Protein AF-A0A1M5B4K1-F1 (afdb_monomer_lite)

Secondary structure (DSSP, 8-state):
-HHHHHHHSS-SSHHHHHHHHHHHTT-SSS--HHHHHHHHHHHHHHT-PPP-TTPPPHHHHHHHHHHHHHTT--EEEEE-TTS-S-EEEE--SS---S---TTPEEEETTSSEEEEE-TTSS-EEEEES-HHHHHHHHHHSS-----TT--------

Foldseek 3Di:
DVVVLCVPFPHPDVVLQQLLLCLCVVVDPDHDVVSVVRVVVSCVVVVHDRDDFLFDDVLLVVVLLVLCVVVVAQKKWKDALVRHPIDIDGSPDDDPVDDGHRNIWIAGPVRQWIWGHAGSHPDIDIHHPDPSSVVSSVVSDPDDDDDPPDDDDDPDD

Organism: NCBI:txid1486859

InterPro domains:
  IPR024250 Protein of unknown function DUF2711 [PF10924] (2-155)

Structure (mmCIF, N/CA/C/O backbone):
data_AF-A0A1M5B4K1-F1
#
_entry.id   AF-A0A1M5B4K1-F1
#
loop_
_atom_site.group_PDB
_atom_site.id
_atom_site.type_symbol
_atom_site.label_atom_id
_atom_site.label_alt_id
_atom_site.label_comp_id
_atom_site.label_asym_id
_atom_site.label_entity_id
_atom_site.label_seq_id
_atom_site.pdbx_PDB_ins_code
_atom_site.Cartn_x
_atom_site.Cartn_y
_atom_site.Cartn_z
_atom_site.occupancy
_atom_site.B_iso_or_equiv
_atom_site.auth_seq_id
_atom_site.auth_comp_id
_atom_site.auth_asym_id
_atom_site.auth_atom_id
_atom_site.pdbx_PDB_model_num
ATOM 1 N N . MET A 1 1 ? -2.745 4.887 -11.052 1.00 73.38 1 MET A N 1
ATOM 2 C CA . MET A 1 1 ? -2.650 3.471 -10.638 1.00 73.38 1 MET A CA 1
ATOM 3 C C . MET A 1 1 ? -1.523 2.777 -11.410 1.00 73.38 1 MET A C 1
ATOM 5 O O . MET A 1 1 ? -1.108 3.298 -12.446 1.00 73.38 1 MET A O 1
ATOM 9 N N . TRP A 1 2 ? -0.986 1.657 -10.915 1.00 81.62 2 TRP A N 1
ATOM 10 C CA . TRP A 1 2 ? 0.082 0.890 -11.575 1.00 81.62 2 TRP A CA 1
ATOM 11 C C . TRP A 1 2 ? -0.351 0.372 -12.946 1.00 81.62 2 TRP A C 1
ATOM 13 O O . TRP A 1 2 ? 0.427 0.437 -13.897 1.00 81.62 2 TRP A O 1
ATOM 23 N N . LYS A 1 3 ? -1.617 -0.023 -13.099 1.00 83.25 3 LYS A N 1
ATOM 24 C CA . LYS A 1 3 ? -2.198 -0.367 -14.404 1.00 83.25 3 LYS A CA 1
ATOM 25 C C . LYS A 1 3 ? -2.062 0.752 -15.438 1.00 83.25 3 LYS A C 1
ATOM 27 O O . LYS A 1 3 ? -1.650 0.490 -16.566 1.00 83.25 3 LYS A O 1
ATOM 32 N N . ASP A 1 4 ? -2.343 1.998 -15.055 1.00 83.62 4 ASP A N 1
ATOM 33 C CA . ASP A 1 4 ? -2.189 3.157 -15.950 1.00 83.62 4 ASP A CA 1
ATOM 34 C C . ASP A 1 4 ? -0.716 3.377 -16.312 1.00 83.62 4 ASP A C 1
ATOM 36 O O . ASP A 1 4 ? -0.378 3.791 -17.424 1.00 83.62 4 ASP A O 1
ATOM 40 N N . PHE A 1 5 ? 0.183 3.108 -15.362 1.00 86.00 5 PHE A N 1
ATOM 41 C CA . PHE A 1 5 ? 1.618 3.182 -15.594 1.00 86.00 5 PHE A CA 1
ATOM 42 C C . PHE A 1 5 ? 2.054 2.136 -16.625 1.00 86.00 5 PHE A C 1
ATOM 44 O O . PHE A 1 5 ? 2.720 2.487 -17.595 1.00 86.00 5 PHE A O 1
ATOM 51 N N . VAL A 1 6 ? 1.613 0.880 -16.491 1.00 89.06 6 VAL A N 1
ATOM 52 C CA . VAL A 1 6 ? 1.861 -0.179 -17.486 1.00 89.06 6 VAL A CA 1
ATOM 53 C C . VAL A 1 6 ? 1.328 0.238 -18.861 1.00 89.06 6 VAL A C 1
ATOM 55 O O . VAL A 1 6 ? 2.091 0.260 -19.818 1.00 89.06 6 VAL A O 1
ATOM 58 N N . GLN A 1 7 ? 0.073 0.692 -18.953 1.00 87.94 7 GLN A N 1
ATOM 59 C CA . GLN A 1 7 ? -0.580 1.059 -20.224 1.00 87.94 7 GLN A CA 1
ATOM 60 C C . GLN A 1 7 ? 0.100 2.187 -21.010 1.00 87.94 7 GLN A C 1
ATOM 62 O O . GLN A 1 7 ? -0.112 2.329 -22.211 1.00 87.94 7 GLN A O 1
ATOM 67 N N . THR A 1 8 ? 0.884 3.019 -20.336 1.00 86.06 8 THR A N 1
ATOM 68 C CA . THR A 1 8 ? 1.522 4.209 -20.924 1.00 86.06 8 THR A CA 1
ATOM 69 C C . THR A 1 8 ? 3.044 4.120 -20.944 1.00 86.06 8 THR A C 1
ATOM 71 O O . THR A 1 8 ? 3.721 5.049 -21.387 1.00 86.06 8 THR A O 1
ATOM 74 N N . SER A 1 9 ? 3.590 3.022 -20.432 1.00 88.50 9 SER A N 1
ATOM 75 C CA . SER A 1 9 ? 5.013 2.725 -20.445 1.00 88.50 9 SER A CA 1
ATOM 76 C C . SER A 1 9 ? 5.293 1.631 -21.476 1.00 88.50 9 SER A C 1
ATOM 78 O O . SER A 1 9 ? 4.463 1.318 -22.327 1.00 88.50 9 SER A O 1
ATOM 80 N N . LYS A 1 10 ? 6.507 1.081 -21.444 1.00 92.88 10 LYS A N 1
ATOM 81 C CA . LYS A 1 10 ? 6.906 -0.027 -22.318 1.00 92.88 10 LYS A CA 1
ATOM 82 C C . LYS A 1 10 ? 6.708 -1.404 -21.680 1.00 92.88 10 LYS A C 1
ATOM 84 O O . LYS A 1 10 ? 7.004 -2.396 -22.334 1.00 92.88 10 LYS A O 1
ATOM 89 N N . PHE A 1 11 ? 6.240 -1.459 -20.433 1.00 93.31 11 PHE A N 1
ATOM 90 C CA . PHE A 1 11 ? 5.949 -2.715 -19.752 1.00 93.31 11 PHE A CA 1
ATOM 91 C C . PHE A 1 11 ? 4.715 -3.375 -20.371 1.00 93.31 11 PHE A C 1
ATOM 93 O O . PHE A 1 11 ? 3.695 -2.721 -20.575 1.00 93.31 11 PHE A O 1
ATOM 100 N N . GLY A 1 12 ? 4.796 -4.672 -20.657 1.00 91.56 12 GLY A N 1
ATOM 101 C CA . GLY A 1 12 ? 3.680 -5.441 -21.204 1.00 91.56 12 GLY A CA 1
ATOM 102 C C . GLY A 1 12 ? 2.649 -5.844 -20.148 1.00 91.56 12 GLY A C 1
ATOM 103 O O . GLY A 1 12 ? 1.482 -6.057 -20.470 1.00 91.56 12 GLY A O 1
ATOM 104 N N . ASN A 1 13 ? 3.063 -5.962 -18.884 1.00 90.19 13 ASN A N 1
ATOM 105 C CA . ASN A 1 13 ? 2.210 -6.373 -17.769 1.00 90.19 13 ASN A CA 1
ATOM 106 C C . ASN A 1 13 ? 2.804 -5.940 -16.411 1.00 90.19 13 ASN A C 1
ATOM 108 O O . ASN A 1 13 ? 3.919 -5.423 -16.334 1.00 90.19 13 ASN A O 1
ATOM 112 N N . LEU A 1 14 ? 2.048 -6.169 -15.332 1.00 86.19 14 LEU A N 1
ATOM 113 C CA . LEU A 1 14 ? 2.465 -5.840 -13.964 1.00 86.19 14 LEU A CA 1
ATOM 114 C C . LEU A 1 14 ? 3.680 -6.651 -13.486 1.00 86.19 14 LEU A C 1
ATOM 116 O O . LEU A 1 14 ? 4.468 -6.129 -12.707 1.00 86.19 14 LEU A O 1
ATOM 120 N N . ALA A 1 15 ? 3.873 -7.886 -13.961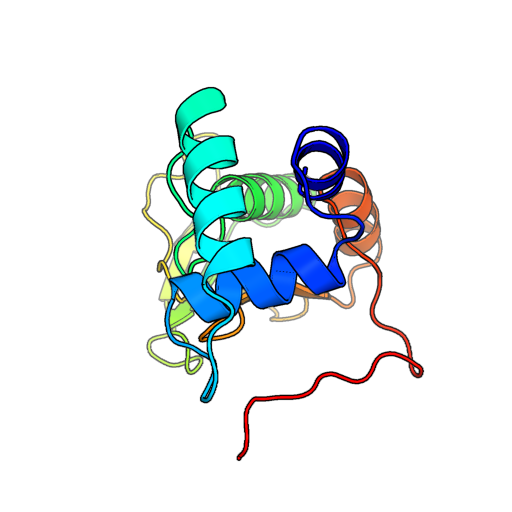 1.00 86.81 15 ALA A N 1
ATOM 121 C CA . ALA A 1 15 ? 5.021 -8.701 -13.562 1.00 86.81 15 ALA A CA 1
ATOM 122 C C . ALA A 1 15 ? 6.338 -8.146 -14.130 1.00 86.81 15 ALA A C 1
ATOM 124 O O . ALA A 1 15 ? 7.353 -8.118 -13.442 1.00 86.81 15 ALA A O 1
ATOM 125 N N . GLU A 1 16 ? 6.334 -7.639 -15.364 1.00 91.50 16 GLU A N 1
ATOM 126 C CA . GLU A 1 16 ? 7.507 -6.956 -15.922 1.00 91.50 16 GLU A CA 1
ATOM 127 C C . GLU A 1 16 ? 7.816 -5.649 -15.184 1.00 91.50 16 GLU A C 1
ATOM 129 O O . GLU A 1 16 ? 8.984 -5.338 -14.940 1.00 91.50 16 GLU A O 1
ATOM 134 N N . LEU A 1 17 ? 6.775 -4.899 -14.805 1.00 89.88 17 LEU A N 1
ATOM 135 C CA . LEU A 1 17 ? 6.922 -3.700 -13.986 1.00 89.88 17 LEU A CA 1
ATOM 136 C C . LEU A 1 17 ? 7.520 -4.031 -12.609 1.00 89.88 17 LEU A C 1
ATOM 138 O O . LEU A 1 17 ? 8.448 -3.342 -12.193 1.00 89.88 17 LEU A O 1
ATOM 142 N N . ASP A 1 18 ? 7.056 -5.094 -11.945 1.00 85.94 18 ASP A N 1
ATOM 143 C CA . ASP A 1 18 ? 7.619 -5.581 -10.676 1.00 85.94 18 ASP A CA 1
ATOM 144 C C . ASP A 1 18 ? 9.113 -5.907 -10.811 1.00 85.94 18 ASP A C 1
ATOM 146 O O . ASP A 1 18 ? 9.940 -5.401 -10.051 1.00 85.94 18 ASP A O 1
ATOM 150 N N . VAL A 1 19 ? 9.498 -6.652 -11.855 1.00 88.56 19 VAL A N 1
ATOM 151 C CA . VAL A 1 19 ? 10.915 -6.921 -12.147 1.00 88.56 19 VAL A CA 1
ATOM 152 C C . VAL A 1 19 ? 11.686 -5.616 -12.361 1.00 88.56 19 VAL A C 1
ATOM 154 O O . VAL A 1 19 ? 12.823 -5.500 -11.904 1.00 88.56 19 VAL A O 1
ATOM 157 N N . GLY A 1 20 ? 11.095 -4.625 -13.033 1.00 90.88 20 GLY A N 1
ATOM 158 C CA . GLY A 1 20 ? 11.691 -3.303 -13.225 1.00 90.88 20 GLY A CA 1
ATOM 159 C C . GLY A 1 20 ? 11.920 -2.546 -11.918 1.00 90.88 20 GLY A C 1
ATOM 160 O O . GLY A 1 20 ? 13.022 -2.039 -11.706 1.00 90.88 20 GLY A O 1
ATOM 161 N N . LEU A 1 21 ? 10.920 -2.518 -11.035 1.00 87.69 21 LEU A N 1
ATOM 162 C CA . LEU A 1 21 ? 10.990 -1.898 -9.710 1.00 87.69 21 LEU A CA 1
ATOM 163 C C . LEU A 1 21 ? 12.054 -2.578 -8.839 1.00 87.69 21 LEU A C 1
ATOM 165 O O . LEU A 1 21 ? 12.971 -1.918 -8.355 1.00 87.69 21 LEU A O 1
ATOM 169 N N . ARG A 1 22 ? 12.019 -3.909 -8.724 1.00 85.75 22 ARG A N 1
ATOM 170 C CA . ARG A 1 22 ? 13.001 -4.675 -7.938 1.00 85.75 22 ARG A CA 1
ATOM 171 C C . ARG A 1 22 ? 14.414 -4.579 -8.514 1.00 85.75 22 ARG A C 1
ATOM 173 O O . ARG A 1 22 ? 15.386 -4.538 -7.769 1.00 85.75 22 ARG A O 1
ATOM 180 N N . SER A 1 23 ? 14.552 -4.478 -9.839 1.00 89.81 23 SER A N 1
ATOM 181 C CA . SER A 1 23 ? 15.848 -4.200 -10.477 1.00 89.81 23 SER A CA 1
ATOM 182 C C . SER A 1 23 ? 16.366 -2.802 -10.132 1.00 89.81 23 SER A C 1
ATOM 184 O O . SER A 1 23 ? 17.565 -2.636 -9.926 1.00 89.81 23 SER A O 1
ATOM 186 N N . TYR A 1 24 ? 15.478 -1.806 -10.077 1.00 88.62 24 TYR A N 1
ATOM 187 C CA . TYR A 1 24 ? 15.817 -0.417 -9.769 1.00 88.62 24 TYR A CA 1
ATOM 188 C C . TYR A 1 24 ? 16.298 -0.246 -8.319 1.00 88.62 24 TYR A C 1
ATOM 190 O O . TYR A 1 24 ? 17.303 0.427 -8.098 1.00 88.62 24 TYR A O 1
ATOM 198 N N . PHE A 1 25 ? 15.666 -0.922 -7.353 1.00 84.62 25 PHE A N 1
ATOM 199 C CA . PHE A 1 25 ? 16.095 -0.919 -5.942 1.00 84.62 25 PHE A CA 1
ATOM 200 C C . PHE A 1 25 ? 17.202 -1.924 -5.611 1.00 84.62 25 PHE A C 1
ATOM 202 O O . PHE A 1 25 ? 17.601 -2.026 -4.459 1.00 84.62 25 PHE A O 1
ATOM 209 N N . GLN A 1 26 ? 17.735 -2.637 -6.609 1.00 85.94 26 GLN A N 1
ATOM 210 C CA . GLN A 1 26 ? 18.764 -3.671 -6.425 1.00 85.94 26 GLN A CA 1
ATOM 211 C C . GLN A 1 26 ? 18.298 -4.892 -5.601 1.00 85.94 26 GLN A C 1
ATOM 213 O O . GLN A 1 26 ? 19.126 -5.668 -5.135 1.00 85.94 26 GLN A O 1
ATOM 218 N N . GLY A 1 27 ? 16.987 -5.133 -5.508 1.00 79.44 27 GLY A N 1
ATOM 219 C CA . GLY A 1 27 ? 16.381 -6.295 -4.840 1.00 79.44 27 GLY A CA 1
ATOM 220 C C . GLY A 1 27 ? 16.434 -7.604 -5.649 1.00 79.44 27 GLY A C 1
ATOM 221 O O . GLY A 1 27 ? 15.802 -8.596 -5.284 1.00 79.44 27 GLY A O 1
ATOM 222 N N . LEU A 1 28 ? 17.153 -7.640 -6.781 1.00 84.31 28 LEU A N 1
ATOM 223 C CA . LEU A 1 28 ? 17.353 -8.842 -7.603 1.00 84.31 28 LEU A CA 1
ATOM 224 C C . LEU A 1 28 ? 18.839 -9.165 -7.762 1.00 84.31 28 LEU A C 1
ATOM 226 O O . LEU A 1 28 ? 19.631 -8.306 -8.141 1.00 84.31 28 LEU A O 1
ATOM 230 N N . ARG A 1 29 ? 19.194 -10.452 -7.629 1.00 86.94 29 ARG A N 1
ATOM 231 C CA . ARG A 1 29 ? 20.550 -10.961 -7.925 1.00 86.94 29 ARG A CA 1
ATOM 232 C C . ARG A 1 29 ? 20.987 -10.700 -9.372 1.00 86.94 29 ARG A C 1
ATOM 234 O O . ARG A 1 29 ? 22.175 -10.600 -9.659 1.00 86.94 29 ARG A O 1
ATOM 241 N N . SER A 1 30 ? 20.037 -10.642 -10.303 1.00 91.12 30 SER A N 1
ATOM 242 C CA . SER A 1 30 ? 20.284 -10.396 -11.727 1.00 91.12 30 SER A CA 1
ATOM 243 C C . SER A 1 30 ? 19.327 -9.315 -12.237 1.00 91.12 30 SER A C 1
ATOM 245 O O . SER A 1 30 ? 18.257 -9.639 -12.751 1.00 91.12 30 SER A O 1
ATOM 247 N N . PRO A 1 31 ? 19.671 -8.025 -12.059 1.00 91.94 31 PRO A N 1
ATOM 248 C CA . PRO A 1 31 ? 18.786 -6.919 -12.400 1.00 91.94 31 PRO A CA 1
ATOM 249 C C . PRO A 1 31 ? 18.612 -6.766 -13.915 1.00 91.94 31 PRO A C 1
ATOM 251 O O . PRO A 1 31 ? 19.560 -6.880 -14.698 1.00 91.94 31 PRO A O 1
ATOM 254 N N . ASN A 1 32 ? 17.396 -6.425 -14.336 1.00 94.88 32 ASN A N 1
ATOM 255 C CA . ASN A 1 32 ? 17.063 -6.171 -15.730 1.00 94.88 32 ASN A CA 1
ATOM 256 C C . ASN A 1 32 ? 17.277 -4.689 -16.084 1.00 94.88 32 ASN A C 1
ATOM 258 O O . ASN A 1 32 ? 16.423 -3.830 -15.855 1.00 94.88 32 ASN A O 1
ATOM 262 N N . ARG A 1 33 ? 18.424 -4.385 -16.702 1.00 95.19 33 ARG A N 1
ATOM 263 C CA . ARG A 1 33 ? 18.797 -3.012 -17.096 1.00 95.19 33 ARG A CA 1
ATOM 264 C C . ARG A 1 33 ? 17.845 -2.379 -18.111 1.00 95.19 33 ARG A C 1
ATOM 266 O O . ARG A 1 33 ? 17.671 -1.160 -18.103 1.00 95.19 33 ARG A O 1
ATOM 273 N N . LEU A 1 34 ? 17.223 -3.181 -18.977 1.00 96.00 34 LEU A N 1
ATOM 274 C CA . LEU A 1 34 ? 16.250 -2.675 -19.943 1.00 96.00 34 LEU A CA 1
ATOM 275 C C . LEU A 1 34 ? 15.024 -2.125 -19.211 1.00 96.00 34 LEU A C 1
ATOM 277 O O . LEU A 1 34 ? 14.610 -0.998 -19.488 1.00 96.00 34 LEU A O 1
ATOM 281 N N . PHE A 1 35 ? 14.512 -2.875 -18.235 1.00 95.06 35 PHE A N 1
ATOM 282 C CA . PHE A 1 35 ? 13.353 -2.481 -17.437 1.00 95.06 35 PHE A CA 1
ATOM 283 C C . PHE A 1 35 ? 13.648 -1.271 -16.550 1.00 95.06 35 PHE A C 1
ATOM 285 O O . PHE A 1 35 ? 12.830 -0.356 -16.505 1.00 95.06 35 PHE A O 1
ATOM 292 N N . ILE A 1 36 ? 14.847 -1.183 -15.961 1.00 93.62 36 ILE A N 1
ATOM 293 C CA . ILE A 1 36 ? 15.312 0.033 -15.266 1.00 93.62 36 ILE A CA 1
ATOM 294 C C . ILE A 1 36 ? 15.222 1.255 -16.197 1.00 93.62 36 ILE A C 1
ATOM 296 O O . ILE A 1 36 ? 14.693 2.299 -15.818 1.00 93.62 36 ILE A O 1
ATOM 300 N N . SER A 1 37 ? 15.685 1.129 -17.447 1.00 94.12 37 SER A N 1
ATOM 301 C CA . SER A 1 37 ? 15.641 2.236 -18.416 1.00 94.12 37 SER A CA 1
ATOM 302 C C . SER A 1 37 ? 14.220 2.627 -18.840 1.00 94.12 37 SER A C 1
ATOM 304 O O . SER A 1 37 ? 13.980 3.772 -19.232 1.00 94.12 37 SER A O 1
ATOM 306 N N . TRP A 1 38 ? 13.285 1.673 -18.850 1.00 94.06 38 TRP A N 1
ATOM 307 C CA . TRP A 1 38 ? 11.878 1.931 -19.155 1.00 94.06 38 TRP A CA 1
ATOM 308 C C . TRP A 1 38 ? 11.201 2.639 -17.992 1.00 94.06 38 TRP A C 1
ATOM 310 O O . TRP A 1 38 ? 10.509 3.630 -18.216 1.00 94.06 38 TRP A O 1
ATOM 320 N N . LEU A 1 39 ? 11.470 2.172 -16.772 1.00 91.31 39 LEU A N 1
ATOM 321 C CA . LEU A 1 39 ? 10.986 2.761 -15.535 1.00 91.31 39 LEU A CA 1
ATOM 322 C C . LEU A 1 39 ? 11.438 4.221 -15.408 1.00 91.31 39 LEU A C 1
ATOM 324 O O . LEU A 1 39 ? 10.591 5.104 -15.298 1.00 91.31 39 LEU A O 1
ATOM 328 N N . GLY A 1 40 ? 12.744 4.486 -15.535 1.00 90.75 40 GLY A N 1
ATOM 329 C CA . GLY A 1 40 ? 13.302 5.838 -15.424 1.00 90.75 40 GLY A CA 1
ATOM 330 C C . GLY A 1 40 ? 12.707 6.818 -16.439 1.00 90.75 40 GLY A C 1
ATOM 331 O O . GLY A 1 40 ? 12.275 7.904 -16.067 1.00 90.75 40 GLY A O 1
ATOM 332 N N . ARG A 1 41 ? 12.574 6.406 -17.709 1.00 91.31 41 ARG A N 1
ATOM 333 C CA . ARG A 1 41 ? 11.937 7.236 -18.748 1.00 91.31 41 ARG A CA 1
ATOM 334 C C . ARG A 1 41 ? 10.460 7.495 -18.475 1.00 91.31 41 ARG A C 1
ATOM 336 O O . ARG A 1 41 ? 9.979 8.602 -18.691 1.00 91.31 41 ARG A O 1
ATOM 343 N N . ALA A 1 42 ? 9.722 6.478 -18.034 1.00 90.12 42 ALA A N 1
ATOM 344 C CA . ALA A 1 42 ? 8.309 6.634 -17.716 1.00 90.12 42 ALA A CA 1
ATOM 345 C C . ALA A 1 42 ? 8.102 7.585 -16.524 1.00 90.12 42 ALA A C 1
ATOM 347 O O . ALA A 1 42 ? 7.190 8.410 -16.562 1.00 90.12 42 ALA A O 1
ATOM 3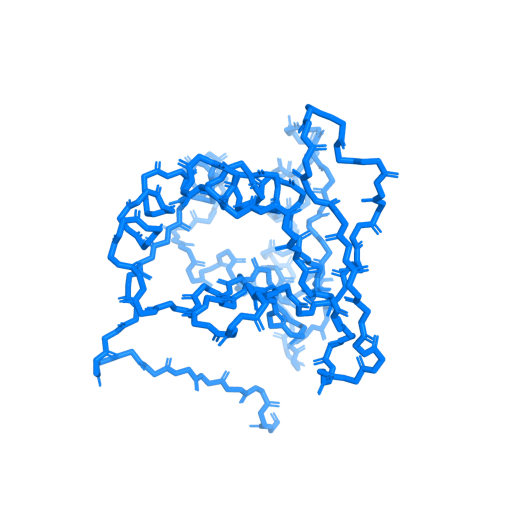48 N N . MET A 1 43 ? 8.972 7.515 -15.512 1.00 88.56 43 MET A N 1
ATOM 349 C CA . MET A 1 43 ? 8.969 8.422 -14.360 1.00 88.56 43 MET A CA 1
ATOM 350 C C . MET A 1 43 ? 9.300 9.863 -14.753 1.00 88.56 43 MET A C 1
ATOM 352 O O . MET A 1 43 ? 8.550 10.773 -14.404 1.00 88.56 43 MET A O 1
ATOM 356 N N . GLU A 1 44 ? 10.355 10.066 -15.547 1.00 89.56 44 GLU A N 1
ATOM 357 C CA . GLU A 1 44 ? 10.766 11.383 -16.045 1.00 89.56 44 GLU A CA 1
ATOM 358 C C . GLU A 1 44 ? 9.656 12.048 -16.871 1.00 89.56 44 GLU A C 1
ATOM 360 O O . GLU A 1 44 ? 9.257 13.179 -16.590 1.00 89.56 44 GLU A O 1
ATOM 365 N N . ASN A 1 45 ? 9.068 11.312 -17.821 1.00 88.88 45 ASN A N 1
ATOM 366 C CA . ASN A 1 45 ? 7.972 11.809 -18.658 1.00 88.88 45 ASN A CA 1
ATOM 367 C C . ASN A 1 45 ? 6.745 12.235 -17.841 1.00 88.88 45 ASN A C 1
ATOM 369 O O . ASN A 1 45 ? 6.027 13.157 -18.222 1.00 88.88 45 ASN A O 1
ATOM 373 N N . ARG A 1 46 ? 6.493 11.550 -16.722 1.00 85.75 46 ARG A N 1
ATOM 374 C CA . ARG A 1 46 ? 5.354 11.802 -15.831 1.00 85.75 46 ARG A CA 1
ATOM 375 C C . ARG A 1 46 ? 5.676 12.788 -14.709 1.00 85.75 46 ARG A C 1
ATOM 377 O O . ARG A 1 46 ? 4.757 13.181 -13.998 1.00 85.75 46 ARG A O 1
ATOM 384 N N . ARG A 1 47 ? 6.944 13.194 -14.559 1.00 86.50 47 ARG A N 1
ATOM 385 C CA . ARG A 1 47 ? 7.446 14.015 -13.444 1.00 86.50 47 ARG A CA 1
ATOM 386 C C . ARG A 1 47 ? 7.073 13.432 -12.078 1.00 86.50 47 ARG A C 1
ATOM 388 O O . ARG A 1 47 ? 6.682 14.161 -11.171 1.00 86.50 47 ARG A O 1
ATOM 395 N N . VAL A 1 48 ? 7.175 12.112 -11.955 1.00 82.94 48 VAL A N 1
ATOM 396 C CA . VAL A 1 48 ? 6.935 11.389 -10.701 1.00 82.94 48 VAL A CA 1
ATOM 397 C C . VAL A 1 48 ? 8.253 10.865 -10.150 1.00 82.94 48 VAL A C 1
ATOM 399 O O . VAL A 1 48 ? 9.119 10.432 -10.911 1.00 82.94 48 VAL A O 1
ATOM 402 N N . ALA A 1 49 ? 8.404 10.909 -8.830 1.00 79.00 49 ALA A N 1
ATOM 403 C CA . ALA A 1 49 ? 9.516 10.253 -8.161 1.00 79.00 49 ALA A CA 1
ATOM 404 C C . ALA A 1 49 ? 9.359 8.723 -8.253 1.00 79.00 49 ALA A C 1
ATOM 406 O O . ALA A 1 49 ? 8.228 8.227 -8.334 1.00 79.00 49 ALA A O 1
ATOM 407 N N . PRO A 1 50 ? 10.466 7.961 -8.242 1.00 71.62 50 PRO A N 1
ATOM 408 C CA . PRO A 1 50 ? 10.390 6.525 -8.020 1.00 71.62 50 PRO A CA 1
ATOM 409 C C . PRO A 1 50 ? 9.724 6.242 -6.668 1.00 71.62 50 PRO A C 1
ATOM 411 O O . PRO A 1 50 ? 9.956 7.005 -5.726 1.00 71.62 50 PRO A O 1
ATOM 414 N N . PRO A 1 51 ? 8.921 5.167 -6.546 1.00 70.00 51 PRO A N 1
ATOM 415 C CA . PRO A 1 51 ? 8.479 4.731 -5.227 1.00 70.00 51 PRO A CA 1
ATOM 416 C C . PRO A 1 51 ? 9.713 4.389 -4.382 1.00 70.00 51 PRO A C 1
ATOM 418 O O . PRO A 1 51 ? 10.790 4.151 -4.924 1.00 70.00 51 PRO A O 1
ATOM 421 N N . PHE A 1 52 ? 9.580 4.362 -3.066 1.00 70.44 52 PHE A N 1
ATOM 422 C CA . PHE A 1 52 ? 10.624 3.834 -2.197 1.00 70.44 52 PHE A CA 1
ATOM 423 C C . PHE A 1 52 ? 10.159 2.475 -1.673 1.00 70.44 52 PHE A C 1
ATOM 425 O O . PHE A 1 52 ? 8.973 2.276 -1.405 1.00 70.44 52 PHE A O 1
ATOM 432 N N . HIS A 1 53 ? 11.059 1.495 -1.640 1.00 70.94 53 HIS A N 1
ATOM 433 C CA . HIS A 1 53 ? 10.702 0.148 -1.208 1.00 70.94 53 HIS A CA 1
ATOM 434 C C . HIS A 1 53 ? 10.460 0.129 0.301 1.00 70.94 53 HIS A C 1
ATOM 436 O O . HIS A 1 53 ? 11.156 0.798 1.060 1.00 70.94 53 HIS A O 1
ATOM 442 N N . GLY A 1 54 ? 9.471 -0.652 0.733 1.00 72.50 54 GLY A N 1
ATOM 443 C CA . GLY A 1 54 ? 9.144 -0.795 2.145 1.00 72.50 54 GLY A CA 1
ATOM 444 C C . GLY A 1 54 ? 8.499 0.437 2.775 1.00 72.50 54 GLY A C 1
ATOM 445 O O . GLY A 1 54 ? 8.322 0.434 3.985 1.00 72.50 54 GLY A O 1
ATOM 446 N N . GLU A 1 55 ? 8.133 1.468 2.011 1.00 78.69 55 GLU A N 1
ATOM 447 C CA . GLU A 1 55 ? 7.369 2.609 2.527 1.00 78.69 55 GLU A CA 1
ATOM 448 C C . GLU A 1 55 ? 5.874 2.426 2.257 1.00 78.69 55 GLU A C 1
ATOM 450 O O . GLU A 1 55 ? 5.471 1.891 1.217 1.00 78.69 55 GLU A O 1
ATOM 455 N N . LEU A 1 56 ? 5.034 2.844 3.206 1.00 79.12 56 LEU A N 1
ATOM 456 C CA . LEU A 1 56 ? 3.599 2.931 2.965 1.00 79.12 56 LEU A CA 1
ATOM 457 C C . LEU A 1 56 ? 3.317 4.167 2.104 1.00 79.12 56 LEU A C 1
ATOM 459 O O . LEU A 1 56 ? 3.715 5.278 2.443 1.00 79.12 56 LEU A O 1
ATOM 463 N N . ASP A 1 57 ? 2.620 3.978 0.985 1.00 78.62 57 ASP A N 1
ATOM 464 C CA . ASP A 1 57 ? 2.284 5.093 0.104 1.00 78.62 57 ASP A CA 1
ATOM 465 C C . ASP A 1 57 ? 1.357 6.098 0.833 1.00 78.62 57 ASP A C 1
ATOM 467 O O . ASP A 1 57 ? 0.321 5.689 1.374 1.00 78.62 57 ASP A O 1
ATOM 471 N N . PRO A 1 58 ? 1.663 7.413 0.830 1.00 79.62 58 PRO A N 1
ATOM 472 C CA . PRO A 1 58 ? 0.866 8.410 1.548 1.00 79.62 58 PRO A CA 1
ATOM 473 C C . PRO A 1 58 ? -0.600 8.505 1.102 1.00 79.62 58 PRO A C 1
ATOM 475 O O . PRO A 1 58 ? -1.450 8.965 1.866 1.00 79.62 58 PRO A O 1
ATOM 478 N N . PHE A 1 59 ? -0.936 8.115 -0.131 1.00 79.94 59 PHE A N 1
ATOM 479 C CA . PHE A 1 59 ? -2.327 8.028 -0.581 1.00 79.94 59 PHE A CA 1
ATOM 480 C C . PHE A 1 59 ? -3.031 6.816 0.033 1.00 79.94 59 PHE A C 1
ATOM 482 O O . PHE A 1 59 ? -4.193 6.943 0.429 1.00 79.94 59 PHE A O 1
ATOM 489 N N . ILE A 1 60 ? -2.331 5.679 0.154 1.00 82.31 60 ILE A N 1
ATOM 490 C CA . ILE A 1 60 ? -2.831 4.485 0.855 1.00 82.31 60 ILE A CA 1
ATOM 491 C C . ILE A 1 60 ? -3.095 4.808 2.321 1.00 82.31 60 ILE A C 1
ATOM 493 O O . ILE A 1 60 ? -4.203 4.595 2.817 1.00 82.31 60 ILE A O 1
ATOM 497 N N . GLU A 1 61 ? -2.106 5.400 2.979 1.00 84.00 61 GLU A N 1
ATOM 498 C CA . GLU A 1 61 ? -2.184 5.853 4.363 1.00 84.00 61 GLU A CA 1
ATOM 499 C C . GLU A 1 61 ? -3.399 6.764 4.603 1.00 84.00 61 GLU A C 1
ATOM 501 O O . GLU A 1 61 ? -4.238 6.489 5.464 1.00 84.00 61 GLU A O 1
ATOM 506 N N . LYS A 1 62 ? -3.546 7.825 3.798 1.00 83.19 62 LYS A N 1
ATOM 507 C CA . LYS A 1 62 ? -4.633 8.800 3.955 1.00 83.19 62 LYS A CA 1
ATOM 508 C C . LYS A 1 62 ? -6.012 8.177 3.797 1.00 83.19 62 LYS A C 1
ATOM 510 O O . LYS A 1 62 ? -6.895 8.456 4.610 1.00 83.19 62 LYS A O 1
ATOM 515 N N . ALA A 1 63 ? -6.229 7.350 2.772 1.00 83.56 63 ALA A N 1
ATOM 516 C CA . ALA A 1 63 ? -7.555 6.760 2.594 1.00 83.56 63 ALA A CA 1
ATOM 517 C C . ALA A 1 63 ? -7.837 5.649 3.614 1.00 83.56 63 ALA A C 1
ATOM 519 O O . ALA A 1 63 ? -8.998 5.449 3.976 1.00 83.56 63 ALA A O 1
ATOM 520 N N . PHE A 1 64 ? -6.806 4.974 4.131 1.00 86.75 64 PHE A N 1
ATOM 521 C CA . PHE A 1 64 ? -6.957 4.069 5.265 1.00 86.75 64 PHE A CA 1
ATOM 522 C C . PHE A 1 64 ? -7.428 4.814 6.515 1.00 86.75 64 PHE A C 1
ATOM 524 O O . PHE A 1 64 ? -8.469 4.465 7.070 1.00 86.75 64 PHE A O 1
ATOM 531 N N . VAL A 1 65 ? -6.740 5.892 6.906 1.00 87.31 65 VAL A N 1
ATOM 532 C CA . VAL A 1 65 ? -7.132 6.710 8.066 1.00 87.31 65 VAL A CA 1
ATOM 533 C C . VAL A 1 65 ? -8.545 7.270 7.892 1.00 87.31 65 VAL A C 1
ATOM 535 O O . VAL A 1 65 ? -9.369 7.122 8.792 1.00 87.31 65 VAL A O 1
ATOM 538 N N . SER A 1 66 ? -8.873 7.817 6.718 1.00 86.50 66 SER A N 1
ATOM 539 C CA . SER A 1 66 ? -10.230 8.300 6.418 1.00 86.50 66 SER A CA 1
ATOM 540 C C . SER A 1 66 ? -11.282 7.188 6.505 1.00 86.50 66 SER A C 1
ATOM 542 O O . SER A 1 66 ? -12.380 7.400 7.016 1.00 86.50 66 SER A O 1
ATOM 544 N N . THR A 1 67 ? -10.953 5.971 6.070 1.00 87.81 67 THR A N 1
ATOM 545 C CA . THR A 1 67 ? -11.852 4.817 6.194 1.00 87.81 67 THR A CA 1
ATOM 546 C C . THR A 1 67 ? -12.107 4.442 7.651 1.00 87.81 67 THR A C 1
ATOM 548 O O . THR A 1 67 ? -13.249 4.150 8.010 1.00 87.81 67 THR A O 1
ATOM 551 N N . LEU A 1 68 ? -11.079 4.492 8.500 1.00 88.81 68 LEU A N 1
ATOM 552 C CA . LEU A 1 68 ? -11.228 4.247 9.932 1.00 88.81 68 LEU A CA 1
ATOM 553 C C . LEU A 1 68 ? -12.071 5.330 10.615 1.00 88.81 68 LEU A C 1
ATOM 555 O O . LEU A 1 68 ? -12.962 4.999 11.397 1.00 88.81 68 LEU A O 1
ATOM 559 N N . GLN A 1 69 ? -11.838 6.601 10.282 1.00 88.56 69 GLN A N 1
ATOM 560 C CA . GLN A 1 69 ? -12.622 7.731 10.791 1.00 88.56 69 GLN A CA 1
ATOM 561 C C . GLN A 1 69 ? -14.110 7.585 10.451 1.00 88.56 69 GLN A C 1
ATOM 563 O O . GLN A 1 69 ? -14.957 7.681 11.338 1.00 88.56 69 GLN A O 1
ATOM 568 N N . ASP A 1 70 ? -14.425 7.272 9.191 1.00 87.50 70 ASP A N 1
ATOM 569 C CA . ASP A 1 70 ? -15.803 7.066 8.726 1.00 87.50 70 ASP A CA 1
ATOM 570 C C . ASP A 1 70 ? -16.477 5.854 9.390 1.00 87.50 70 ASP A C 1
ATOM 572 O O . ASP A 1 70 ? -17.702 5.797 9.488 1.00 87.50 70 ASP A O 1
ATOM 576 N N . SER A 1 71 ? -15.681 4.899 9.878 1.00 87.62 71 SER A N 1
ATOM 577 C CA . SER A 1 71 ? -16.149 3.718 10.618 1.00 87.62 71 SER A CA 1
ATOM 578 C C . SER A 1 71 ? -16.256 3.967 12.132 1.00 87.62 71 SER A C 1
ATOM 580 O O . SER A 1 71 ? -16.569 3.056 12.893 1.00 87.62 71 SER A O 1
ATOM 582 N N . GLY A 1 72 ? -16.020 5.203 12.590 1.00 89.69 72 GLY A N 1
ATOM 583 C CA . GLY A 1 72 ? -16.161 5.611 13.989 1.00 89.69 72 GLY A CA 1
ATOM 584 C C . GLY A 1 72 ? -14.912 5.409 14.851 1.00 89.69 72 GLY A C 1
ATOM 585 O O . GLY A 1 72 ? -14.970 5.630 16.064 1.00 89.69 72 GLY A O 1
ATOM 586 N N . HIS A 1 73 ? -13.773 5.025 14.265 1.00 90.38 73 HIS A N 1
ATOM 587 C CA . HIS A 1 73 ? -12.520 4.940 15.007 1.00 90.38 73 HIS A CA 1
ATOM 588 C C . HIS A 1 73 ? -11.952 6.337 15.273 1.00 90.38 73 HIS A C 1
ATOM 590 O O . HIS A 1 73 ? -11.807 7.170 14.382 1.00 90.38 73 HIS A O 1
ATOM 596 N N . ALA A 1 74 ? -11.601 6.578 16.533 1.00 90.44 74 ALA A N 1
ATOM 597 C CA . ALA A 1 74 ? -11.003 7.826 16.999 1.00 90.44 74 ALA A CA 1
ATOM 598 C C . ALA A 1 74 ? -9.483 7.746 17.182 1.00 90.44 74 ALA A C 1
ATOM 600 O O . ALA A 1 74 ? -8.815 8.774 17.293 1.00 90.44 74 ALA A O 1
ATOM 601 N N . GLU A 1 75 ? -8.957 6.530 17.274 1.00 91.44 75 GLU A N 1
ATOM 602 C CA . GLU A 1 75 ? -7.576 6.244 17.636 1.00 91.44 75 GLU A CA 1
ATOM 603 C C . GLU A 1 75 ? -7.018 5.154 16.721 1.00 91.44 75 GLU A C 1
ATOM 605 O O . GLU A 1 75 ? -7.744 4.255 16.290 1.00 91.44 75 GLU A O 1
ATOM 610 N N . LEU A 1 76 ? -5.715 5.231 16.479 1.00 91.06 76 LEU A N 1
ATOM 611 C CA . L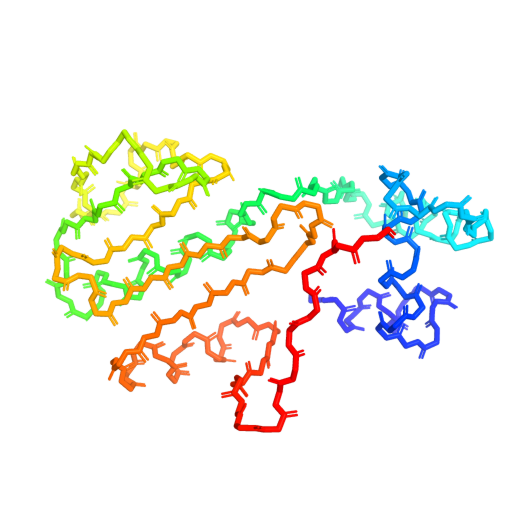EU A 1 76 ? -4.926 4.275 15.718 1.00 91.06 76 LEU A CA 1
ATOM 612 C C . LEU A 1 76 ? -3.704 3.874 16.548 1.00 91.06 76 LEU A C 1
ATOM 614 O O . LEU A 1 76 ? -3.135 4.692 17.273 1.00 91.06 76 LEU A O 1
ATOM 618 N N . LEU A 1 77 ? -3.291 2.621 16.441 1.00 92.25 77 LEU A N 1
ATOM 619 C CA . LEU A 1 77 ? -2.011 2.147 16.938 1.00 92.25 77 LEU A CA 1
ATOM 620 C C . LEU A 1 77 ? -0.982 2.178 15.808 1.00 92.25 77 LEU A C 1
ATOM 622 O O . LEU A 1 77 ? -1.267 1.757 14.687 1.00 92.25 77 LEU A O 1
ATOM 626 N N . THR A 1 78 ? 0.216 2.654 16.123 1.00 90.88 78 THR A N 1
ATOM 627 C CA . THR A 1 78 ? 1.366 2.652 15.223 1.00 90.88 78 THR A CA 1
ATOM 628 C C . THR A 1 78 ? 2.515 1.904 15.870 1.00 90.88 78 THR A C 1
ATOM 630 O O . THR A 1 78 ? 2.859 2.198 17.015 1.00 90.88 78 THR A O 1
ATOM 633 N N . ALA A 1 79 ? 3.107 0.975 15.139 1.00 89.25 79 ALA A N 1
ATOM 634 C CA . ALA A 1 79 ? 4.320 0.262 15.513 1.00 89.25 79 ALA A CA 1
ATOM 635 C C . ALA A 1 79 ? 5.355 0.391 14.385 1.00 89.25 79 ALA A C 1
ATOM 637 O O . ALA A 1 79 ? 5.015 0.850 13.290 1.00 89.25 79 ALA A O 1
ATOM 638 N N . ASP A 1 80 ? 6.604 0.027 14.650 1.00 86.00 80 ASP A N 1
ATOM 639 C CA . ASP A 1 80 ? 7.628 -0.091 13.607 1.00 86.00 80 ASP A CA 1
ATOM 640 C C . ASP A 1 80 ? 7.392 -1.319 12.703 1.00 86.00 80 ASP A C 1
ATOM 642 O O . ASP A 1 80 ? 6.378 -2.015 12.825 1.00 86.00 80 ASP A O 1
ATOM 646 N N . GLU A 1 81 ? 8.301 -1.566 11.761 1.00 78.44 81 GLU A N 1
ATOM 647 C CA . GLU A 1 81 ? 8.211 -2.660 10.790 1.00 78.44 81 GLU A CA 1
ATOM 648 C C . GLU A 1 81 ? 8.203 -4.063 11.419 1.00 78.44 81 GLU A C 1
ATOM 650 O O . GLU A 1 81 ? 7.760 -5.021 10.781 1.00 78.44 81 GLU A O 1
ATOM 655 N N . PHE A 1 82 ? 8.661 -4.197 12.667 1.00 82.88 82 PHE A N 1
ATOM 656 C CA . PHE A 1 82 ? 8.672 -5.454 13.415 1.00 82.88 82 PHE A CA 1
ATOM 657 C C . PHE A 1 82 ? 7.454 -5.597 14.337 1.00 82.88 82 PHE A C 1
ATOM 659 O O . PHE A 1 82 ? 7.265 -6.647 14.952 1.00 82.88 82 PHE A O 1
ATOM 666 N N . GLY A 1 83 ? 6.594 -4.577 14.401 1.00 82.81 83 GLY A N 1
ATOM 667 C CA . GLY A 1 83 ? 5.490 -4.517 15.354 1.00 82.81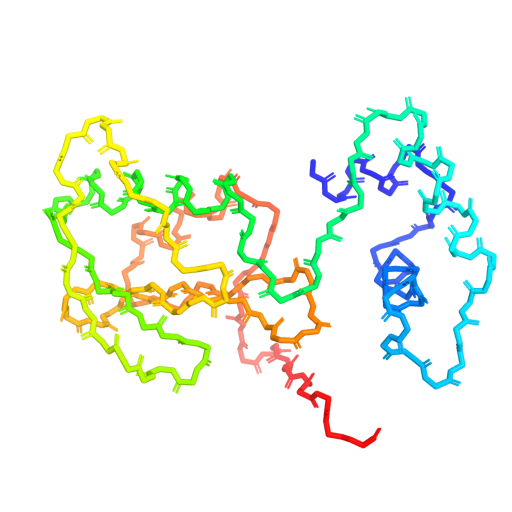 83 GLY A CA 1
ATOM 668 C C . GLY A 1 83 ? 5.925 -4.072 16.754 1.00 82.81 83 GLY A C 1
ATOM 669 O O . GLY A 1 83 ? 5.115 -4.120 17.684 1.00 82.81 83 GLY A O 1
ATOM 670 N N . ASP A 1 84 ? 7.165 -3.608 16.904 1.00 85.00 84 ASP A N 1
ATOM 671 C CA . ASP A 1 84 ? 7.704 -3.068 18.143 1.00 85.00 84 ASP A CA 1
ATOM 672 C C . ASP A 1 84 ? 7.384 -1.563 18.268 1.00 85.00 84 ASP A C 1
ATOM 674 O O . ASP A 1 84 ? 6.804 -0.926 17.384 1.00 85.00 84 ASP A O 1
ATOM 678 N N . ASN A 1 85 ? 7.706 -0.970 19.422 1.00 88.00 85 ASN A N 1
ATOM 679 C CA . ASN A 1 85 ? 7.506 0.463 19.690 1.00 88.00 85 ASN A CA 1
ATOM 680 C C . ASN A 1 85 ? 6.053 0.954 19.510 1.00 88.00 85 ASN A C 1
ATOM 682 O O . ASN A 1 85 ? 5.790 2.049 19.000 1.00 88.00 85 ASN A O 1
ATOM 686 N N .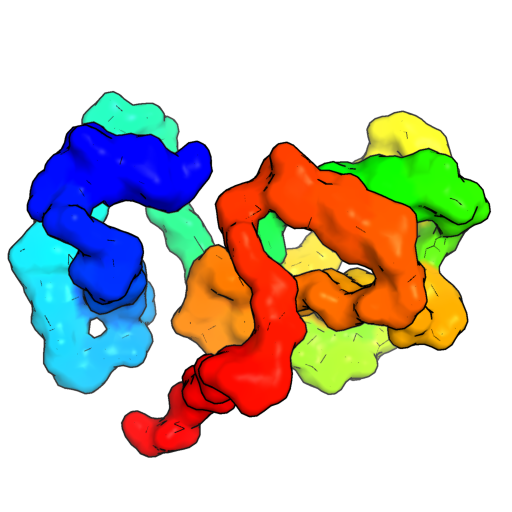 LEU A 1 86 ? 5.098 0.146 19.981 1.00 90.75 86 LEU A N 1
ATOM 687 C CA . LEU A 1 86 ? 3.671 0.444 19.905 1.00 90.75 86 LEU A CA 1
ATOM 688 C C . LEU A 1 86 ? 3.330 1.789 20.564 1.00 90.75 86 LEU A C 1
ATOM 690 O O . LEU A 1 86 ? 3.546 2.010 21.756 1.00 90.75 86 LEU A O 1
ATOM 694 N N . SER A 1 87 ? 2.713 2.669 19.788 1.00 91.00 87 SER A N 1
ATOM 695 C CA . SER A 1 87 ? 2.228 3.971 20.233 1.00 91.00 87 SER A CA 1
ATOM 696 C C . SER A 1 87 ? 0.798 4.194 19.764 1.00 91.00 87 SER A C 1
ATOM 698 O O . SER A 1 87 ? 0.392 3.756 18.692 1.00 91.00 87 SER A O 1
ATOM 700 N N . LYS A 1 88 ? 0.008 4.871 20.594 1.00 91.25 88 LYS A N 1
ATOM 701 C CA . LYS A 1 88 ? -1.377 5.218 20.286 1.00 91.25 88 LYS A CA 1
ATOM 702 C C . LYS A 1 88 ? -1.446 6.660 19.801 1.00 91.25 88 LYS A C 1
ATOM 704 O O . LYS A 1 88 ? -0.882 7.550 20.433 1.00 91.25 88 LYS A O 1
ATOM 709 N N . ARG A 1 89 ? -2.165 6.886 18.705 1.00 88.06 89 ARG A N 1
ATOM 710 C CA . ARG A 1 89 ? -2.330 8.192 18.065 1.00 88.06 89 ARG A CA 1
ATOM 711 C C . ARG A 1 89 ? -3.803 8.510 17.868 1.00 88.06 89 ARG A C 1
ATOM 713 O O . ARG A 1 89 ? -4.594 7.640 17.510 1.00 88.06 89 ARG A O 1
ATOM 720 N N . SER A 1 90 ? -4.169 9.766 18.102 1.00 87.69 90 SER A N 1
ATOM 721 C CA . SER A 1 90 ? -5.504 10.262 17.771 1.00 87.69 90 SER A CA 1
ATOM 722 C C . SER A 1 90 ? -5.609 10.441 16.263 1.00 87.69 90 SER A C 1
ATOM 724 O O . SER A 1 90 ? -4.741 11.056 15.652 1.00 87.69 90 SER A O 1
ATOM 726 N N . ILE A 1 91 ? -6.700 9.947 15.689 1.00 87.00 91 ILE A N 1
ATOM 727 C CA . ILE A 1 91 ? -7.095 10.214 14.304 1.00 87.00 91 ILE A CA 1
ATOM 728 C C . ILE A 1 91 ? -8.408 11.006 14.261 1.00 87.00 91 ILE A C 1
ATOM 730 O O . ILE A 1 91 ? -9.113 10.985 13.263 1.00 87.00 91 ILE A O 1
ATOM 734 N N . LYS A 1 92 ? -8.796 11.694 15.342 1.00 80.06 92 LYS A N 1
ATOM 735 C CA . LYS A 1 92 ? -9.971 12.580 15.326 1.00 80.06 92 LYS A CA 1
ATOM 736 C C . LYS A 1 92 ? -9.667 13.883 14.579 1.00 80.06 92 LYS A C 1
ATOM 738 O O . LYS A 1 92 ? -8.763 14.607 14.975 1.00 80.06 92 LYS A O 1
ATOM 743 N N . GLY A 1 93 ? -10.503 14.225 13.597 1.00 70.88 93 GLY A N 1
ATOM 744 C CA . GLY A 1 93 ? -10.449 15.499 12.866 1.00 70.88 93 GLY A CA 1
ATOM 745 C C . GLY A 1 93 ? -9.903 15.377 11.440 1.00 70.88 93 GLY A C 1
ATOM 746 O O . GLY A 1 93 ? -9.625 14.285 10.958 1.00 70.88 93 GLY A O 1
ATOM 747 N N . THR A 1 94 ? -9.790 16.506 10.738 1.00 57.09 94 THR A N 1
ATOM 748 C CA . THR A 1 94 ? -9.310 16.575 9.342 1.00 57.09 94 THR A CA 1
ATOM 749 C C . THR A 1 94 ? -7.792 16.677 9.217 1.00 57.09 94 THR A C 1
ATOM 751 O O . THR A 1 94 ? -7.252 16.497 8.128 1.00 57.09 94 THR A O 1
ATOM 754 N N . GLU A 1 95 ? -7.101 16.981 10.311 1.00 55.66 95 GLU A N 1
ATOM 755 C CA . GLU A 1 95 ? -5.649 17.092 10.345 1.00 55.66 95 GLU A CA 1
ATOM 756 C C . GLU A 1 95 ? -5.077 15.755 10.817 1.00 55.66 95 GLU A C 1
ATOM 758 O O . GLU A 1 95 ? -5.153 15.405 11.994 1.00 55.66 95 GLU A O 1
ATOM 763 N N . ILE A 1 96 ? -4.517 14.981 9.884 1.00 57.81 96 ILE A N 1
ATOM 764 C CA . ILE A 1 96 ? -3.558 13.931 10.237 1.00 57.81 96 ILE A CA 1
ATOM 765 C C . ILE A 1 96 ? -2.305 14.689 10.688 1.00 57.81 96 ILE A C 1
ATOM 767 O O . ILE A 1 96 ? -1.412 14.962 9.894 1.00 57.81 96 ILE A O 1
ATOM 771 N N . ASP A 1 97 ? -2.300 15.127 11.946 1.00 48.84 97 ASP A N 1
ATOM 772 C CA . ASP A 1 97 ? -1.296 16.025 12.543 1.00 48.84 97 ASP A CA 1
ATOM 773 C C . ASP A 1 97 ? 0.097 15.376 12.670 1.00 48.84 97 ASP A C 1
ATOM 775 O O . ASP A 1 97 ? 1.015 15.912 13.281 1.00 48.84 97 ASP A O 1
ATOM 779 N N . GLN A 1 98 ? 0.290 14.162 12.157 1.00 55.56 98 GLN A N 1
ATOM 780 C CA . GLN A 1 98 ? 1.487 13.396 12.454 1.00 55.56 98 GLN A CA 1
ATOM 781 C C . GLN A 1 98 ? 1.930 12.574 11.260 1.00 55.56 98 GLN A C 1
ATOM 783 O O . GLN A 1 98 ? 1.151 11.819 10.685 1.00 55.56 98 GLN A O 1
ATOM 788 N N . THR A 1 99 ? 3.218 12.678 10.946 1.00 62.22 99 THR A N 1
ATOM 789 C CA . THR A 1 99 ? 3.912 11.703 10.115 1.00 62.22 99 THR A CA 1
ATOM 790 C C . THR A 1 99 ? 3.749 10.328 10.757 1.00 62.22 99 THR A C 1
ATOM 792 O O . THR A 1 99 ? 4.241 10.066 11.865 1.00 62.22 99 THR A O 1
ATOM 795 N N . LEU A 1 100 ? 2.984 9.464 10.091 1.00 69.88 100 LEU A N 1
ATOM 796 C CA . LEU A 1 100 ? 2.928 8.055 10.433 1.00 69.88 100 LEU A CA 1
ATOM 797 C C . LEU A 1 100 ? 4.303 7.422 10.153 1.00 69.88 100 LEU A C 1
ATOM 799 O O . LEU A 1 100 ? 5.070 7.931 9.329 1.00 69.88 100 LEU A O 1
ATOM 803 N N . PRO A 1 101 ? 4.678 6.370 10.897 1.00 68.44 101 PRO A N 1
ATOM 804 C CA . PRO A 1 101 ? 5.946 5.697 10.667 1.00 68.44 101 PRO A CA 1
ATOM 805 C C . PRO A 1 101 ? 6.011 5.164 9.232 1.00 68.44 101 PRO A C 1
ATOM 807 O O . PRO A 1 101 ? 5.148 4.401 8.806 1.00 68.44 101 PRO A O 1
ATOM 810 N N . ILE A 1 102 ? 7.059 5.570 8.515 1.00 65.00 102 ILE A N 1
ATOM 811 C CA . ILE A 1 102 ? 7.275 5.304 7.084 1.00 65.00 102 ILE A CA 1
ATOM 812 C C . ILE A 1 102 ? 7.262 3.793 6.774 1.00 65.00 102 ILE A C 1
ATOM 814 O O . ILE A 1 102 ? 6.700 3.373 5.764 1.00 65.00 102 ILE A O 1
ATOM 818 N N . HIS A 1 103 ? 7.825 2.982 7.676 1.00 69.12 103 HIS A N 1
ATOM 819 C CA . HIS A 1 103 ? 7.883 1.515 7.593 1.00 69.12 103 HIS A CA 1
ATOM 820 C C . HIS A 1 103 ? 6.928 0.822 8.579 1.00 69.12 103 HIS A C 1
ATOM 822 O O . HIS A 1 103 ? 7.090 -0.350 8.897 1.00 69.12 103 HIS A O 1
ATOM 828 N N . GLY A 1 104 ? 5.954 1.551 9.120 1.00 76.69 104 GLY A N 1
ATOM 829 C CA . GLY A 1 104 ? 5.217 1.095 10.288 1.00 76.69 104 GLY A CA 1
ATOM 830 C C . GLY A 1 104 ? 4.033 0.181 10.008 1.00 76.69 104 GLY A C 1
ATOM 831 O O . GLY A 1 104 ? 3.449 0.149 8.922 1.00 76.69 104 GLY A O 1
ATOM 832 N N . VAL A 1 105 ? 3.626 -0.518 11.060 1.00 87.50 105 VAL A N 1
ATOM 833 C CA . VAL A 1 105 ? 2.343 -1.214 11.126 1.00 87.50 105 VAL A CA 1
ATOM 834 C C . VAL A 1 105 ? 1.303 -0.255 11.700 1.00 87.50 105 VAL A C 1
ATOM 836 O O . VAL A 1 105 ? 1.456 0.260 12.809 1.00 87.50 105 VAL A O 1
ATOM 839 N N . LEU A 1 106 ? 0.225 -0.026 10.954 1.00 90.88 106 LEU A N 1
ATOM 840 C CA . LEU A 1 106 ? -0.935 0.742 11.396 1.00 90.88 106 LEU A CA 1
ATOM 841 C C . LEU A 1 106 ? -2.045 -0.231 11.778 1.00 90.88 106 LEU A C 1
ATOM 843 O O . LEU A 1 106 ? -2.377 -1.113 10.993 1.00 90.88 106 LEU A O 1
ATOM 847 N N . SER A 1 107 ? -2.656 -0.082 12.949 1.00 92.75 107 SER A N 1
ATOM 848 C CA . SER A 1 107 ? -3.770 -0.952 13.339 1.00 92.75 107 SER A CA 1
ATOM 849 C C . SER A 1 107 ? -4.842 -0.247 14.156 1.00 92.75 107 SER A C 1
ATOM 851 O O . SER A 1 107 ? -4.586 0.742 14.843 1.00 92.75 107 SER A O 1
ATOM 853 N N . THR A 1 108 ? -6.072 -0.751 14.090 1.00 93.50 108 THR A N 1
ATOM 854 C CA . THR A 1 108 ? -7.126 -0.347 15.027 1.00 93.50 108 THR A CA 1
ATOM 855 C C . THR A 1 108 ? -6.749 -0.754 16.453 1.00 93.50 108 THR A C 1
ATOM 857 O O . THR A 1 108 ? -5.962 -1.673 16.663 1.00 93.50 108 THR A O 1
ATOM 860 N N . VAL A 1 109 ? -7.311 -0.087 17.467 1.00 93.31 109 VAL A N 1
ATOM 861 C CA . VAL A 1 109 ? -6.981 -0.360 18.885 1.00 93.31 109 VAL A CA 1
ATOM 862 C C . VAL A 1 109 ? -7.272 -1.810 19.295 1.00 93.31 109 VAL A C 1
ATOM 864 O O . VAL A 1 109 ? -6.575 -2.370 20.136 1.00 93.31 109 VAL A O 1
ATOM 867 N N . ASP A 1 110 ? -8.284 -2.420 18.685 1.00 92.06 110 ASP A N 1
ATOM 868 C CA . ASP A 1 110 ? -8.649 -3.827 18.864 1.00 92.06 110 ASP A CA 1
ATOM 869 C C . ASP A 1 110 ? -7.854 -4.792 17.962 1.00 92.06 110 ASP A C 1
ATOM 871 O O . ASP A 1 110 ? -8.059 -5.999 18.042 1.00 92.06 110 ASP A O 1
ATOM 875 N N . GLN A 1 111 ? -6.967 -4.268 17.107 1.00 88.56 111 GLN A N 1
ATOM 876 C CA . GLN A 1 111 ? -6.144 -4.991 16.133 1.00 88.56 111 GLN A CA 1
ATOM 877 C C . GLN A 1 111 ? -6.939 -5.843 15.125 1.00 88.56 111 GLN A C 1
ATOM 879 O O . GLN A 1 111 ? -6.375 -6.699 14.446 1.00 88.56 111 GLN A O 1
ATOM 884 N N . ASN A 1 112 ? -8.242 -5.587 14.969 1.00 90.94 112 ASN A N 1
ATOM 885 C CA . ASN A 1 112 ? -9.080 -6.270 13.978 1.00 90.94 112 ASN A CA 1
ATOM 886 C C . ASN A 1 112 ? -8.805 -5.819 12.540 1.00 90.94 112 ASN A C 1
ATOM 888 O O . ASN A 1 112 ? -9.216 -6.501 11.599 1.00 90.94 112 ASN A O 1
ATOM 892 N N . THR A 1 113 ? -8.141 -4.675 12.375 1.00 92.12 113 THR A N 1
ATOM 893 C CA . THR A 1 113 ? -7.705 -4.132 11.093 1.00 92.12 113 THR A CA 1
ATOM 894 C C . THR A 1 113 ? -6.254 -3.691 11.201 1.00 92.12 113 THR A C 1
ATOM 896 O O . THR A 1 113 ? -5.905 -2.933 12.104 1.00 92.12 113 THR A O 1
ATOM 899 N N . ILE A 1 114 ? -5.426 -4.136 10.260 1.00 92.12 114 ILE A N 1
ATOM 900 C CA . ILE A 1 114 ? -3.994 -3.861 10.181 1.00 92.12 114 ILE A CA 1
ATOM 901 C C . ILE A 1 114 ? -3.652 -3.464 8.744 1.00 92.12 114 ILE A C 1
ATOM 903 O O . ILE A 1 114 ? -4.034 -4.158 7.803 1.00 92.12 114 ILE A O 1
ATOM 907 N N . LEU A 1 115 ? -2.913 -2.373 8.579 1.00 90.31 115 LEU A N 1
ATOM 908 C CA . LEU A 1 115 ? -2.282 -1.962 7.334 1.00 90.31 115 LEU A CA 1
ATOM 909 C C . LEU A 1 115 ? -0.766 -1.958 7.531 1.00 90.31 115 LEU A C 1
ATOM 911 O O . LEU A 1 115 ? -0.252 -1.369 8.478 1.00 90.31 115 LEU A O 1
ATOM 915 N N . THR A 1 116 ? -0.052 -2.618 6.632 1.00 88.75 116 THR A N 1
ATOM 916 C CA . THR A 1 116 ? 1.413 -2.673 6.638 1.00 88.75 116 THR A CA 1
ATOM 917 C C . THR A 1 116 ? 1.941 -2.704 5.208 1.00 88.75 116 THR A C 1
ATOM 919 O O . THR A 1 116 ? 1.177 -2.877 4.258 1.00 88.75 116 THR A O 1
ATOM 922 N N . THR A 1 117 ? 3.242 -2.531 5.031 1.00 81.94 117 THR A N 1
ATOM 923 C CA . THR A 1 117 ? 3.927 -2.628 3.743 1.00 81.94 117 THR A CA 1
ATOM 924 C C . THR A 1 117 ? 5.017 -3.687 3.844 1.00 81.94 117 THR A C 1
ATOM 926 O O . THR A 1 117 ? 5.643 -3.846 4.890 1.00 81.94 117 THR A O 1
ATOM 929 N N . HIS A 1 118 ? 5.219 -4.467 2.787 1.00 76.25 118 HIS A N 1
ATOM 930 C CA . HIS A 1 118 ? 6.252 -5.502 2.809 1.00 76.25 118 HIS A CA 1
ATOM 931 C C . HIS A 1 118 ? 7.632 -4.875 2.588 1.00 76.25 118 HIS A C 1
ATOM 933 O O . HIS A 1 118 ? 7.838 -4.164 1.600 1.00 76.25 118 HIS A O 1
ATOM 939 N N . TRP A 1 119 ? 8.579 -5.182 3.482 1.00 64.31 119 TRP A N 1
ATOM 940 C CA . TRP A 1 119 ? 9.976 -4.741 3.409 1.00 64.31 119 TRP A CA 1
ATOM 941 C C . TRP A 1 119 ? 10.584 -5.194 2.075 1.00 64.31 119 TRP A C 1
ATOM 943 O O . TRP A 1 119 ? 10.491 -6.365 1.730 1.00 64.31 119 TRP A O 1
ATOM 953 N N . ASP A 1 120 ? 11.138 -4.276 1.285 1.00 63.53 120 ASP A N 1
ATOM 954 C CA . ASP A 1 120 ? 11.615 -4.546 -0.087 1.00 63.53 120 ASP A CA 1
ATOM 955 C C . ASP A 1 120 ? 10.514 -4.778 -1.154 1.00 63.53 120 ASP A C 1
ATOM 957 O O . ASP A 1 120 ? 10.740 -5.387 -2.199 1.00 63.53 120 ASP A O 1
ATOM 961 N N . SER A 1 121 ? 9.291 -4.279 -0.936 1.00 70.56 121 SER A N 1
ATOM 962 C CA . SER A 1 121 ? 8.299 -4.166 -2.016 1.00 70.56 121 SER A CA 1
ATOM 963 C C . SER A 1 121 ? 7.600 -2.807 -2.040 1.00 70.56 121 SER A C 1
ATOM 965 O O . SER A 1 121 ? 7.703 -2.017 -1.105 1.00 70.56 121 SER A O 1
ATOM 967 N N . CYS A 1 122 ? 6.866 -2.548 -3.123 1.00 74.44 122 CYS A N 1
ATOM 968 C CA . CYS A 1 122 ? 5.943 -1.416 -3.241 1.00 74.44 122 CYS A CA 1
ATOM 969 C C . CYS A 1 122 ? 4.480 -1.830 -2.970 1.00 74.44 122 CYS A C 1
ATOM 971 O O . CYS A 1 122 ? 3.556 -1.141 -3.401 1.00 74.44 122 CYS A O 1
ATOM 973 N N . CYS A 1 123 ? 4.266 -2.981 -2.323 1.00 78.75 123 CYS A N 1
ATOM 974 C CA . CYS A 1 123 ? 2.954 -3.545 -2.025 1.00 78.75 123 CYS A CA 1
ATOM 975 C C . CYS A 1 123 ? 2.607 -3.384 -0.543 1.00 78.75 123 CYS A C 1
ATOM 977 O O . CYS A 1 123 ? 3.393 -3.728 0.344 1.00 78.75 123 CYS A O 1
ATOM 979 N N . SER A 1 124 ? 1.377 -2.941 -0.293 1.00 84.31 124 SER A N 1
ATOM 980 C CA . SER A 1 124 ? 0.799 -2.838 1.044 1.00 84.31 124 SER A CA 1
ATOM 981 C C . SER A 1 124 ? -0.241 -3.930 1.278 1.00 84.31 124 SER A C 1
ATOM 983 O O . SER A 1 124 ? -0.969 -4.326 0.368 1.00 84.31 124 SER A O 1
ATOM 985 N N . PHE A 1 125 ? -0.322 -4.402 2.515 1.00 87.88 125 PHE A N 1
ATOM 986 C CA . PHE A 1 125 ? -1.245 -5.431 2.966 1.00 87.88 125 PHE A CA 1
ATOM 987 C C . PHE A 1 125 ? -2.253 -4.828 3.931 1.00 87.88 125 PHE A C 1
ATOM 989 O O . PHE A 1 125 ? -1.878 -4.295 4.972 1.00 87.88 125 PHE A O 1
ATOM 996 N N . LEU A 1 126 ? -3.534 -4.957 3.589 1.00 90.19 126 LEU A N 1
ATOM 997 C CA . LEU A 1 126 ? -4.647 -4.684 4.487 1.00 90.19 126 LEU A CA 1
ATOM 998 C C . LEU A 1 126 ? -5.214 -6.014 4.990 1.00 90.19 126 LEU A C 1
ATOM 1000 O O . LEU A 1 126 ? -5.855 -6.753 4.239 1.00 90.19 126 LEU A O 1
ATOM 1004 N N . CYS A 1 127 ? -5.005 -6.297 6.268 1.00 89.94 127 CYS A N 1
ATOM 1005 C CA . CYS A 1 127 ? -5.545 -7.457 6.963 1.00 89.94 127 CYS A CA 1
ATOM 1006 C C . CYS A 1 127 ? -6.706 -6.991 7.835 1.00 89.94 127 CYS A C 1
ATOM 1008 O O . CYS A 1 127 ? -6.498 -6.221 8.767 1.00 89.94 127 CYS A O 1
ATOM 1010 N N . THR A 1 128 ? -7.935 -7.417 7.544 1.00 89.00 128 THR A N 1
ATOM 1011 C CA . THR A 1 128 ? -9.095 -6.978 8.325 1.00 89.00 128 THR A CA 1
ATOM 1012 C C . THR A 1 128 ? -10.192 -8.030 8.400 1.00 89.00 128 THR A C 1
ATOM 1014 O O . THR A 1 128 ? -10.475 -8.717 7.417 1.00 89.00 128 THR A O 1
ATOM 1017 N N . ASN A 1 129 ? -10.827 -8.119 9.570 1.00 85.81 129 ASN A N 1
ATOM 1018 C CA . ASN A 1 129 ? -12.080 -8.850 9.767 1.00 85.81 129 ASN A CA 1
ATOM 1019 C C . ASN A 1 129 ? -13.319 -7.967 9.522 1.00 85.81 129 ASN A C 1
ATOM 1021 O O . ASN A 1 129 ? -14.445 -8.469 9.516 1.00 85.81 129 ASN A O 1
ATOM 1025 N N . ASP A 1 130 ? -13.128 -6.664 9.305 1.00 87.56 130 ASP A N 1
ATOM 1026 C CA . ASP A 1 130 ? -14.193 -5.712 9.022 1.00 87.56 130 ASP A CA 1
ATOM 1027 C C . ASP A 1 130 ? -14.489 -5.668 7.516 1.00 87.56 130 ASP A C 1
ATOM 1029 O O . ASP A 1 130 ? -13.695 -5.222 6.677 1.00 87.56 130 ASP A O 1
ATOM 1033 N N . LYS A 1 131 ? -15.686 -6.139 7.163 1.00 85.00 131 LYS A N 1
ATOM 1034 C CA . LYS A 1 131 ? -16.145 -6.190 5.778 1.00 85.00 131 LYS A CA 1
ATOM 1035 C C . LYS A 1 131 ? -16.330 -4.801 5.162 1.00 85.00 131 LYS A C 1
ATOM 1037 O O . LYS A 1 131 ? -16.057 -4.650 3.973 1.00 85.00 131 LYS A O 1
ATOM 1042 N N . ALA A 1 132 ? -16.784 -3.810 5.927 1.00 85.12 132 ALA A N 1
ATOM 1043 C CA . ALA A 1 132 ? -17.009 -2.461 5.418 1.00 85.12 132 ALA A CA 1
ATOM 1044 C C . ALA A 1 132 ? -15.678 -1.783 5.071 1.00 85.12 132 ALA A C 1
ATOM 1046 O O . ALA A 1 132 ? -15.545 -1.219 3.982 1.00 85.12 132 ALA A O 1
ATOM 1047 N N . ILE A 1 133 ? -14.673 -1.925 5.942 1.00 85.25 133 ILE A N 1
ATOM 1048 C CA . ILE A 1 133 ? -13.309 -1.443 5.686 1.00 85.25 133 ILE A CA 1
ATOM 1049 C C . ILE A 1 133 ? -12.717 -2.148 4.460 1.00 85.25 133 ILE A C 1
ATOM 1051 O O . ILE A 1 133 ? -12.215 -1.488 3.549 1.00 85.25 133 ILE A O 1
ATOM 1055 N N . SER A 1 134 ? -12.818 -3.481 4.400 1.00 84.38 134 SER A N 1
ATOM 1056 C CA . SER A 1 134 ? -12.296 -4.274 3.279 1.00 84.38 134 SER A CA 1
ATOM 1057 C C . SER A 1 134 ? -12.925 -3.890 1.938 1.00 84.38 134 SER A C 1
ATOM 1059 O O . SER A 1 134 ? -12.222 -3.735 0.939 1.00 84.38 134 SER A O 1
ATOM 1061 N N . ASP A 1 135 ? -14.251 -3.733 1.900 1.00 83.25 135 ASP A N 1
ATOM 1062 C CA . ASP A 1 135 ? -14.963 -3.396 0.672 1.00 83.25 135 ASP A CA 1
ATOM 1063 C C . ASP A 1 135 ? -14.630 -1.966 0.223 1.00 83.25 135 ASP A C 1
ATOM 1065 O O . ASP A 1 135 ? -14.372 -1.759 -0.960 1.00 83.25 135 ASP A O 1
ATOM 1069 N N . LYS A 1 136 ? -14.538 -0.996 1.144 1.00 81.12 136 LYS A N 1
ATOM 1070 C CA . LYS A 1 136 ? -14.165 0.388 0.812 1.00 81.12 136 LYS A CA 1
ATOM 1071 C C . LYS A 1 136 ? -12.729 0.500 0.294 1.00 81.12 136 LYS A C 1
ATOM 1073 O O . LYS A 1 136 ? -12.507 1.153 -0.723 1.00 81.12 136 LYS A O 1
ATOM 1078 N N . ALA A 1 137 ? -11.776 -0.182 0.928 1.00 77.31 137 ALA A N 1
ATOM 1079 C CA . ALA A 1 137 ? -10.374 -0.160 0.513 1.00 77.31 137 ALA A CA 1
ATOM 1080 C C . ALA A 1 137 ? -10.169 -0.681 -0.922 1.00 77.31 137 ALA A C 1
ATOM 1082 O O . ALA A 1 137 ? -9.393 -0.099 -1.678 1.00 77.31 137 ALA A O 1
ATOM 1083 N N . LEU A 1 138 ? -10.907 -1.721 -1.329 1.00 69.50 138 LEU A N 1
ATOM 1084 C CA . LEU A 1 138 ? -10.858 -2.247 -2.700 1.00 69.50 138 LEU A CA 1
ATOM 1085 C C . LEU A 1 138 ? -11.333 -1.249 -3.763 1.00 69.50 138 LEU A C 1
ATOM 1087 O O . LEU A 1 138 ? -10.898 -1.335 -4.908 1.00 69.50 138 LEU A O 1
ATOM 1091 N N . TYR A 1 139 ? -12.241 -0.335 -3.419 1.00 70.81 139 TYR A N 1
ATOM 1092 C CA . TYR A 1 139 ? -12.688 0.699 -4.355 1.00 70.81 139 TYR A CA 1
ATOM 1093 C C . TYR A 1 139 ? -11.712 1.872 -4.439 1.00 70.81 139 TYR A C 1
ATOM 1095 O O . TYR A 1 139 ? -11.680 2.567 -5.454 1.00 70.81 139 TYR A O 1
ATOM 1103 N N . SER A 1 140 ? -10.931 2.108 -3.384 1.00 74.00 140 SER A N 1
ATOM 1104 C CA . SER A 1 140 ? -10.005 3.238 -3.310 1.00 74.00 140 SER A CA 1
ATOM 1105 C C . SER A 1 140 ? -8.640 2.959 -3.942 1.00 74.00 140 SER A C 1
ATOM 1107 O O . SER A 1 140 ? -7.969 3.911 -4.337 1.00 74.00 140 SER A O 1
ATOM 1109 N N . PHE A 1 141 ? -8.231 1.691 -4.073 1.00 75.25 141 PHE A N 1
ATOM 1110 C CA . PHE A 1 141 ? -6.878 1.325 -4.504 1.00 75.25 141 PHE A CA 1
ATOM 1111 C C . PHE A 1 141 ? -6.839 0.183 -5.517 1.00 75.25 141 PHE A C 1
ATOM 1113 O O . PHE A 1 141 ? -7.711 -0.681 -5.554 1.00 75.25 141 PHE A O 1
ATOM 1120 N N . GLU A 1 142 ? -5.772 0.149 -6.319 1.00 77.44 142 GLU A N 1
ATOM 1121 C CA . GLU A 1 142 ? -5.460 -1.020 -7.138 1.00 77.44 142 GLU A CA 1
ATOM 1122 C C . GLU A 1 142 ? -4.999 -2.163 -6.233 1.00 77.44 142 GLU A C 1
ATOM 1124 O O . GLU A 1 142 ? -3.964 -2.067 -5.577 1.00 77.44 142 GLU A O 1
ATOM 1129 N N . GLY A 1 143 ? -5.770 -3.245 -6.195 1.00 80.75 143 GLY A N 1
ATOM 1130 C CA . GLY A 1 143 ? -5.464 -4.395 -5.359 1.00 80.75 143 GLY A CA 1
ATOM 1131 C C . GLY A 1 143 ? -6.459 -5.530 -5.546 1.00 80.75 143 GLY A C 1
ATOM 1132 O O . GLY A 1 143 ? -7.368 -5.471 -6.377 1.00 80.75 143 GLY A O 1
ATOM 1133 N N . PHE A 1 144 ? -6.276 -6.587 -4.765 1.00 83.94 144 PHE A N 1
ATOM 1134 C CA . PHE A 1 144 ? -7.164 -7.740 -4.747 1.00 83.94 144 PHE A CA 1
ATOM 1135 C C . PHE A 1 144 ? -7.253 -8.316 -3.334 1.00 83.94 144 PHE A C 1
ATOM 1137 O O . PHE A 1 144 ? -6.344 -8.160 -2.521 1.00 83.94 144 PHE A O 1
ATOM 1144 N N . LYS A 1 145 ? -8.361 -9.000 -3.036 1.00 85.12 145 LYS A N 1
ATOM 1145 C CA . LYS A 1 145 ? -8.496 -9.758 -1.789 1.00 85.12 145 LYS A CA 1
ATOM 1146 C C . LYS A 1 145 ? -7.622 -11.000 -1.864 1.00 85.12 145 LYS A C 1
ATOM 1148 O O . LYS A 1 145 ? -7.828 -11.832 -2.747 1.00 85.12 145 LYS A O 1
ATOM 1153 N N . CYS A 1 146 ? -6.702 -11.144 -0.914 1.00 83.06 146 CYS A N 1
ATOM 1154 C CA . CYS A 1 146 ? -6.011 -12.408 -0.710 1.00 83.06 146 CYS A CA 1
ATOM 1155 C C . CYS A 1 146 ? -7.045 -13.500 -0.412 1.00 83.06 146 CYS A C 1
ATOM 1157 O O . CYS A 1 146 ? -7.954 -13.325 0.402 1.00 83.06 146 CYS A O 1
ATOM 1159 N N . THR A 1 147 ? -6.922 -14.624 -1.103 1.00 84.69 147 THR A N 1
ATOM 1160 C CA . THR A 1 147 ? -7.775 -15.804 -0.932 1.00 84.69 147 THR A CA 1
ATOM 1161 C C . THR A 1 147 ? -6.919 -16.985 -0.489 1.00 84.69 147 THR A C 1
ATOM 1163 O O . THR A 1 147 ? -5.703 -16.865 -0.366 1.00 84.69 147 THR A O 1
ATOM 1166 N N . LYS A 1 148 ? -7.524 -18.161 -0.294 1.00 85.56 148 LYS A N 1
ATOM 1167 C CA . LYS A 1 148 ? -6.762 -19.393 -0.015 1.00 85.56 148 LYS A CA 1
ATOM 1168 C C . LYS A 1 148 ? -5.839 -19.805 -1.171 1.00 85.56 148 LYS A C 1
ATOM 1170 O O . LYS A 1 148 ? -5.009 -20.681 -0.988 1.00 85.56 148 LYS A O 1
ATOM 1175 N N . GLN A 1 149 ? -6.028 -19.216 -2.350 1.00 86.81 149 GLN A N 1
ATOM 1176 C CA . GLN A 1 149 ? -5.221 -19.417 -3.548 1.00 86.81 149 GLN A CA 1
ATOM 1177 C C . GLN A 1 149 ? -4.102 -18.374 -3.684 1.00 86.81 149 GLN A C 1
ATOM 1179 O O . GLN A 1 149 ? -3.359 -18.402 -4.660 1.00 86.81 149 GLN A O 1
ATOM 1184 N N . THR A 1 150 ? -4.022 -17.408 -2.767 1.00 82.50 150 THR A N 1
ATOM 1185 C CA . THR A 1 150 ? -2.985 -16.382 -2.787 1.00 82.50 150 THR A CA 1
ATOM 1186 C C . THR A 1 150 ? -1.785 -16.861 -1.989 1.00 82.50 150 THR A C 1
ATOM 1188 O O . THR A 1 150 ? -1.847 -16.936 -0.764 1.00 82.50 150 THR A O 1
ATOM 1191 N N . ASP A 1 151 ? -0.686 -17.119 -2.688 1.00 78.38 151 ASP A N 1
ATOM 1192 C CA . ASP A 1 151 ? 0.604 -17.385 -2.064 1.00 78.38 151 ASP A CA 1
ATOM 1193 C C . ASP A 1 151 ? 1.383 -16.078 -1.902 1.00 78.38 151 ASP A C 1
ATOM 1195 O O . ASP A 1 151 ? 1.518 -15.293 -2.846 1.00 78.38 151 ASP A O 1
ATOM 1199 N N . VAL A 1 152 ? 1.912 -15.851 -0.699 1.00 70.94 152 VAL A N 1
ATOM 1200 C CA . VAL A 1 152 ? 2.824 -14.741 -0.409 1.00 70.94 152 VAL A CA 1
ATOM 1201 C C . VAL A 1 152 ? 4.218 -15.320 -0.227 1.00 70.94 152 VAL A C 1
ATOM 1203 O O . VAL A 1 152 ? 4.472 -16.078 0.709 1.00 70.94 152 VAL A O 1
ATOM 1206 N N . TYR A 1 153 ? 5.120 -14.961 -1.134 1.00 67.25 153 TYR A N 1
ATOM 1207 C CA . TYR A 1 153 ? 6.514 -15.378 -1.085 1.00 67.25 153 TYR A CA 1
ATOM 1208 C C . TYR A 1 153 ? 7.329 -14.276 -0.420 1.00 67.25 153 TYR A C 1
ATOM 1210 O O . TYR A 1 153 ? 7.632 -13.256 -1.035 1.00 67.25 153 TYR A O 1
ATOM 1218 N N . TRP A 1 154 ? 7.675 -14.489 0.843 1.00 60.50 154 TRP A N 1
ATOM 1219 C CA . TRP A 1 154 ? 8.674 -13.678 1.527 1.00 60.50 154 TRP A CA 1
ATOM 1220 C C . TRP A 1 154 ? 10.031 -14.013 0.919 1.00 60.50 154 TRP A C 1
ATOM 1222 O O . TRP A 1 154 ? 10.312 -15.189 0.677 1.00 60.50 154 TRP A O 1
ATOM 1232 N N . GLY A 1 155 ? 10.847 -12.998 0.638 1.00 48.75 155 GLY A N 1
ATOM 1233 C CA . GLY A 1 155 ? 12.195 -13.159 0.095 1.00 48.75 155 GLY A CA 1
ATOM 1234 C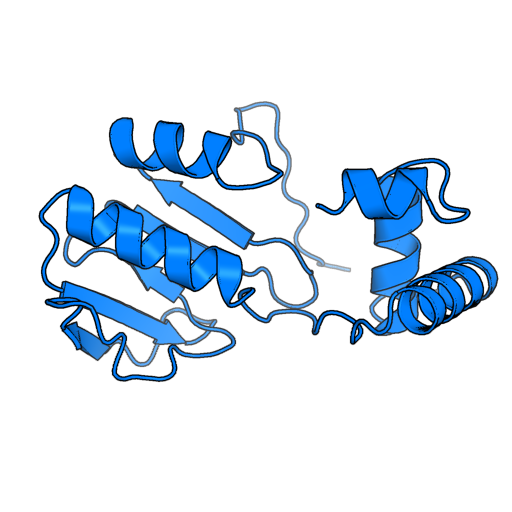 C . GLY A 1 155 ? 13.122 -13.881 1.073 1.00 48.75 155 GLY A C 1
ATOM 1235 O O . GLY A 1 155 ? 13.998 -13.274 1.671 1.00 48.75 155 GLY A O 1
ATOM 1236 N N . LEU A 1 156 ? 12.935 -15.182 1.250 1.00 39.84 156 LEU A N 1
ATOM 1237 C CA . LEU A 1 156 ? 13.944 -16.081 1.771 1.00 39.84 156 LEU A CA 1
ATOM 1238 C C . LEU A 1 156 ? 14.564 -16.744 0.547 1.00 39.84 156 LEU A C 1
ATOM 1240 O O . LEU A 1 156 ? 13.866 -17.473 -0.154 1.00 39.84 156 LEU A O 1
ATOM 1244 N N . HIS A 1 157 ? 15.841 -16.415 0.309 1.00 37.16 157 HIS A N 1
ATOM 1245 C CA . HIS A 1 157 ? 16.870 -17.069 -0.525 1.00 37.16 157 HIS A CA 1
ATOM 1246 C C . HIS A 1 157 ? 17.644 -16.100 -1.428 1.00 37.16 157 HIS A C 1
ATOM 1248 O O . HIS A 1 157 ? 17.204 -15.753 -2.543 1.00 37.16 157 HIS A O 1
#

Radius of gyration: 16.84 Å; chains: 1; bounding box: 38×36×43 Å

pLDDT: mean 82.54, std 10.81, range [37.16, 96.0]

Sequence (157 aa):
MWKDFVQTSKFGNLAELDVGLRSYFQGLRSPNRLFISWLGRAMENRRVAPPFHGELDPFIEKAFVSTLQDSGHAELLTADEFGDNLSKRSIKGTEIDQTLPIHGVLSTVDQNTILTTHWDSCCSFLCTNDKAISDKALYSFEGFKCTKQTDVYWGLH